Protein AF-A0A350M292-F1 (afdb_monomer_lite)

Foldseek 3Di:
DDDPPDDPVVVVVVVVVVVVVVVVVVVVPPDCPPLVVLLVVLVVCVVVVVLVVSLVSLVVSCVVPVQPLSSLQSNLQSLLSDPDDNQCSLVSLVSNVVSPPPALCSLVSNLSSCVVVLVLVSSLVSLVVSCPDPDDPCVVVSVVSNVVSVVD

Structure (mmCIF, N/CA/C/O backbone):
data_AF-A0A350M292-F1
#
_entry.id   AF-A0A350M292-F1
#
loop_
_atom_site.group_PDB
_atom_site.id
_atom_site.type_symbol
_atom_site.label_atom_id
_atom_site.label_alt_id
_atom_site.label_comp_id
_atom_site.label_asym_id
_atom_site.label_entity_id
_atom_site.label_seq_id
_atom_site.pdbx_PDB_ins_code
_atom_site.Cartn_x
_atom_site.Cartn_y
_atom_site.Cartn_z
_atom_site.occupancy
_atom_site.B_iso_or_equiv
_atom_site.auth_seq_id
_atom_site.auth_comp_id
_atom_site.auth_asym_id
_atom_site.auth_atom_id
_atom_site.pdbx_PDB_model_num
ATOM 1 N N . MET A 1 1 ? 13.847 54.840 -42.506 1.00 43.28 1 MET A N 1
ATOM 2 C CA . MET A 1 1 ? 13.618 53.401 -42.759 1.00 43.28 1 MET A CA 1
ATOM 3 C C . MET A 1 1 ? 14.968 52.680 -42.659 1.00 43.28 1 MET A C 1
ATOM 5 O O . MET A 1 1 ? 15.709 52.659 -43.629 1.00 43.28 1 MET A O 1
ATOM 9 N N . LYS A 1 2 ? 15.375 52.228 -41.458 1.00 44.97 2 LYS A N 1
ATOM 10 C CA . LYS A 1 2 ? 16.681 51.570 -41.240 1.00 44.97 2 LYS A CA 1
ATOM 11 C C . LYS A 1 2 ? 16.569 50.101 -41.653 1.00 44.97 2 LYS A C 1
ATOM 13 O O . LYS A 1 2 ? 15.828 49.352 -41.026 1.00 44.97 2 LYS A O 1
ATOM 18 N N . ARG A 1 3 ? 17.275 49.713 -42.717 1.00 52.81 3 ARG A N 1
ATOM 19 C CA . ARG A 1 3 ? 17.447 48.314 -43.124 1.00 52.81 3 ARG A CA 1
ATOM 20 C C . ARG A 1 3 ? 18.424 47.681 -42.135 1.00 52.81 3 ARG A C 1
ATOM 22 O O . ARG A 1 3 ? 19.590 48.055 -42.100 1.00 52.81 3 ARG A O 1
ATOM 29 N N . THR A 1 4 ? 17.935 46.801 -41.277 1.00 57.22 4 THR A N 1
ATOM 30 C CA . THR A 1 4 ? 18.764 46.013 -40.364 1.00 57.22 4 THR A CA 1
ATOM 31 C C . THR A 1 4 ? 19.589 45.041 -41.207 1.00 57.22 4 THR A C 1
ATOM 33 O O . THR A 1 4 ? 19.043 44.086 -41.755 1.00 57.22 4 THR A O 1
ATOM 36 N N . GLU A 1 5 ? 20.885 45.304 -41.374 1.00 58.06 5 GLU A N 1
ATOM 37 C CA . GLU A 1 5 ? 21.797 44.367 -42.031 1.00 58.06 5 GLU A CA 1
ATOM 38 C C . GLU A 1 5 ? 21.991 43.151 -41.124 1.00 58.06 5 GLU A C 1
ATOM 40 O O . GLU A 1 5 ? 22.665 43.198 -40.094 1.00 58.06 5 GLU A O 1
ATOM 45 N N . LEU A 1 6 ? 21.315 42.059 -41.471 1.00 58.88 6 LEU A N 1
ATOM 46 C CA . LEU A 1 6 ? 21.385 40.812 -40.730 1.00 58.88 6 LEU A CA 1
ATOM 47 C C . LEU A 1 6 ? 22.722 40.126 -41.056 1.00 58.88 6 LEU A C 1
ATOM 49 O O . LEU A 1 6 ? 22.926 39.614 -42.155 1.00 58.88 6 LEU A O 1
ATOM 53 N N . ASN A 1 7 ? 23.653 40.161 -40.103 1.00 62.62 7 ASN A N 1
ATOM 54 C CA . ASN A 1 7 ? 25.026 39.687 -40.274 1.00 62.62 7 ASN A CA 1
ATOM 55 C C . ASN A 1 7 ? 25.074 38.144 -40.413 1.00 62.62 7 ASN A C 1
ATOM 57 O O . ASN A 1 7 ? 24.687 37.401 -39.507 1.00 62.62 7 ASN A O 1
ATOM 61 N N . LEU A 1 8 ? 25.539 37.660 -41.569 1.00 58.34 8 LEU A N 1
ATOM 62 C CA . LEU A 1 8 ? 25.556 36.248 -41.986 1.00 58.34 8 LEU A CA 1
ATOM 63 C C . LEU A 1 8 ? 26.199 35.259 -40.977 1.00 58.34 8 LEU A C 1
ATOM 65 O O . LEU A 1 8 ? 25.613 34.196 -40.752 1.00 58.34 8 LEU A O 1
ATOM 69 N N . PRO A 1 9 ? 27.353 35.545 -40.337 1.00 66.69 9 PRO A N 1
ATOM 70 C CA . PRO A 1 9 ? 27.910 34.721 -39.258 1.00 66.69 9 PRO A CA 1
ATOM 71 C C . PRO A 1 9 ? 26.970 34.536 -38.059 1.00 66.69 9 PRO A C 1
ATOM 73 O O . PRO A 1 9 ? 26.912 33.442 -37.497 1.00 66.69 9 PRO A O 1
ATOM 76 N N . THR A 1 10 ? 26.190 35.555 -37.692 1.00 68.38 10 THR A N 1
ATOM 77 C CA . THR A 1 10 ? 25.263 35.508 -36.548 1.00 68.38 10 THR A CA 1
ATOM 78 C C . THR A 1 10 ? 24.047 34.627 -36.839 1.00 68.38 10 THR A C 1
ATOM 80 O O . THR A 1 10 ? 23.547 33.924 -35.959 1.00 68.38 10 THR A O 1
ATOM 83 N N . ILE A 1 11 ? 23.592 34.611 -38.095 1.00 69.56 11 ILE A N 1
ATOM 84 C CA . ILE A 1 11 ? 22.509 33.733 -38.559 1.00 69.56 11 ILE A CA 1
ATOM 85 C C . ILE A 1 11 ? 22.974 32.273 -38.526 1.00 69.56 11 ILE A C 1
ATOM 87 O O . ILE A 1 11 ? 22.272 31.412 -38.000 1.00 69.56 11 ILE A O 1
ATOM 91 N N . LYS A 1 12 ? 24.185 31.993 -39.027 1.00 69.56 12 LYS A N 1
ATOM 92 C CA . LYS A 1 12 ? 24.752 30.636 -39.051 1.00 69.56 12 LYS A CA 1
ATOM 93 C C . LYS A 1 12 ? 24.937 30.061 -37.648 1.00 69.56 12 LYS A C 1
ATOM 95 O O . LYS A 1 12 ? 24.554 28.918 -37.421 1.00 69.56 12 LYS A O 1
ATOM 100 N N . SER A 1 13 ? 25.459 30.843 -36.700 1.00 68.88 13 SER A N 1
ATOM 101 C CA . SER A 1 13 ? 25.629 30.385 -35.314 1.00 68.88 13 SER A CA 1
ATOM 102 C C . SER A 1 13 ? 24.291 30.166 -34.599 1.00 68.88 13 SER A C 1
ATOM 104 O O . SER A 1 13 ? 24.148 29.202 -33.850 1.00 68.88 13 SER A O 1
ATOM 106 N N . THR A 1 14 ? 23.283 30.999 -34.879 1.00 68.38 14 THR A N 1
ATOM 107 C CA . THR A 1 14 ? 21.931 30.844 -34.319 1.00 68.38 14 THR A CA 1
ATOM 108 C C . THR A 1 14 ? 21.229 29.599 -34.869 1.00 68.38 14 THR A C 1
ATOM 110 O O . THR A 1 14 ? 20.651 28.834 -34.099 1.00 68.38 14 THR A O 1
ATOM 113 N N . ILE A 1 15 ? 21.325 29.345 -36.179 1.00 71.75 15 ILE A N 1
ATOM 114 C CA . ILE A 1 15 ? 20.777 28.134 -36.810 1.00 71.75 15 ILE A CA 1
ATOM 115 C C . ILE A 1 15 ? 21.501 26.889 -36.290 1.00 71.75 15 ILE A C 1
ATOM 117 O O . ILE A 1 15 ? 20.843 25.931 -35.898 1.00 71.75 15 ILE A O 1
ATOM 121 N N . LEU A 1 16 ? 22.834 26.915 -36.198 1.00 69.50 16 LEU A N 1
ATOM 122 C CA . LEU A 1 16 ? 23.623 25.792 -35.687 1.00 69.50 16 LEU A CA 1
ATOM 123 C C . LEU A 1 16 ? 23.280 25.464 -34.224 1.00 69.50 16 LEU A C 1
ATOM 125 O O . LEU A 1 16 ? 23.124 24.294 -33.879 1.00 69.50 16 LEU A O 1
ATOM 129 N N . ARG A 1 17 ? 23.078 26.486 -33.379 1.00 65.25 17 ARG A N 1
ATOM 130 C CA . ARG A 1 17 ? 22.633 26.317 -31.987 1.00 65.25 17 ARG A CA 1
ATOM 131 C C . ARG A 1 17 ? 21.232 25.705 -31.903 1.00 65.25 17 ARG A C 1
ATOM 133 O O . ARG A 1 17 ? 21.005 24.814 -31.092 1.00 65.25 17 ARG A O 1
ATOM 140 N N . ASN A 1 18 ? 20.302 26.149 -32.747 1.00 62.91 18 ASN A N 1
ATOM 141 C CA . ASN A 1 18 ? 18.923 25.650 -32.748 1.00 62.91 18 ASN A CA 1
ATOM 142 C C . ASN A 1 18 ? 18.812 24.225 -33.324 1.00 62.91 18 ASN A C 1
ATOM 144 O O . ASN A 1 18 ? 18.003 23.428 -32.846 1.00 62.91 18 ASN A O 1
ATOM 148 N N . VAL A 1 19 ? 19.659 23.869 -34.296 1.00 71.00 19 VAL A N 1
ATOM 149 C CA . VAL A 1 19 ? 19.794 22.492 -34.801 1.00 71.00 19 VAL A CA 1
ATOM 150 C C . VAL A 1 19 ? 20.400 21.580 -33.726 1.00 71.00 19 VAL A C 1
ATOM 152 O O . VAL A 1 19 ? 19.893 20.490 -33.491 1.00 71.00 19 VAL A O 1
ATOM 155 N N . ALA A 1 20 ? 21.415 22.041 -32.988 1.00 61.12 20 ALA A N 1
ATOM 156 C CA . ALA A 1 20 ? 21.982 21.272 -31.877 1.00 61.12 20 ALA A CA 1
ATOM 157 C C . ALA A 1 20 ? 20.966 21.031 -30.738 1.00 61.12 20 ALA A C 1
ATOM 159 O O . ALA A 1 20 ? 20.896 19.927 -30.201 1.00 61.12 20 ALA A O 1
ATOM 160 N N . LEU A 1 21 ? 20.139 22.032 -30.404 1.00 60.91 21 LEU A N 1
ATOM 161 C CA . LEU A 1 21 ? 19.085 21.906 -29.386 1.00 60.91 21 LEU A CA 1
ATOM 162 C C . LEU A 1 21 ? 17.964 20.942 -29.804 1.00 60.91 21 LEU A C 1
ATOM 164 O O . LEU A 1 21 ? 17.459 20.194 -28.970 1.00 60.91 21 LEU A O 1
ATOM 168 N N . SER A 1 22 ? 17.594 20.930 -31.085 1.00 62.00 22 SER A N 1
ATOM 169 C CA . SER A 1 22 ? 16.568 20.014 -31.602 1.00 62.00 22 SER A CA 1
ATOM 170 C C . SER A 1 22 ? 17.068 18.569 -31.697 1.00 62.00 22 SER A C 1
ATOM 172 O O . SER A 1 22 ? 16.324 17.652 -31.362 1.00 62.00 22 SER A O 1
ATOM 174 N N . VAL A 1 23 ? 18.341 18.344 -32.037 1.00 60.19 23 VAL A N 1
ATOM 175 C CA . VAL A 1 23 ? 18.952 17.000 -32.041 1.00 60.19 23 VAL A CA 1
ATOM 176 C C . VAL A 1 23 ? 19.075 16.420 -30.623 1.00 60.19 23 VAL A C 1
ATOM 178 O O . VAL A 1 23 ? 18.861 15.224 -30.434 1.00 60.19 23 VAL A O 1
ATOM 181 N N . LEU A 1 24 ? 19.327 17.253 -29.606 1.00 58.94 24 LEU A N 1
ATOM 182 C CA . LEU A 1 24 ? 19.400 16.806 -28.208 1.00 58.94 24 LEU A CA 1
ATOM 183 C C . LEU A 1 24 ? 18.046 16.294 -27.671 1.00 58.94 24 LEU A C 1
ATOM 185 O O . LEU A 1 24 ? 18.027 15.381 -26.847 1.00 58.94 24 LEU A O 1
ATOM 189 N N . MET A 1 25 ? 16.917 16.822 -28.165 1.00 59.72 25 MET A N 1
ATOM 190 C CA . MET A 1 25 ? 15.574 16.343 -27.799 1.00 59.72 25 MET A CA 1
ATOM 191 C C . MET A 1 25 ? 15.200 14.999 -28.440 1.00 59.72 25 MET A C 1
ATOM 193 O O . MET A 1 25 ? 14.403 14.267 -27.861 1.00 59.72 25 MET A O 1
ATOM 197 N N . LEU A 1 26 ? 15.758 14.640 -29.602 1.00 57.41 26 LEU A N 1
ATOM 198 C CA . LEU A 1 26 ? 15.415 13.373 -30.265 1.00 57.41 26 LEU A CA 1
ATOM 199 C C . LEU A 1 26 ? 16.101 12.150 -29.629 1.00 57.41 26 LEU A C 1
ATOM 201 O O . LEU A 1 26 ? 15.573 11.040 -29.709 1.00 57.41 26 LEU A O 1
ATOM 205 N N . CYS A 1 27 ? 17.232 12.338 -28.945 1.00 56.34 27 CYS A N 1
ATOM 206 C CA . CYS A 1 27 ? 18.034 11.240 -28.394 1.00 56.34 27 CYS A CA 1
ATOM 207 C C . CYS A 1 27 ? 17.508 10.642 -27.075 1.00 56.34 27 CYS A C 1
ATOM 209 O O . CYS A 1 27 ? 18.036 9.629 -26.620 1.00 56.34 27 CYS A O 1
ATOM 211 N N . THR A 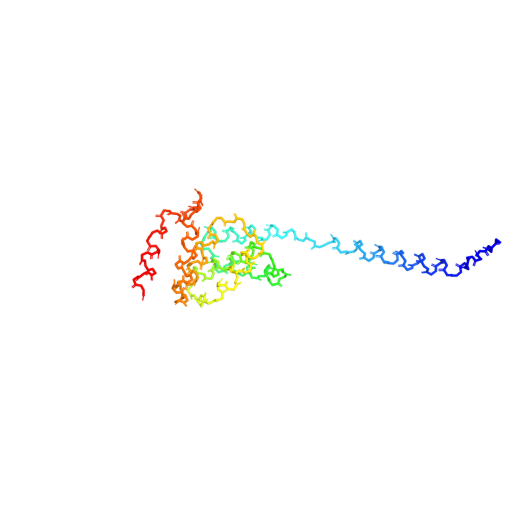1 28 ? 16.478 11.213 -26.447 1.00 58.78 28 THR A N 1
ATOM 212 C CA . THR A 1 28 ? 15.940 10.698 -25.170 1.00 58.78 28 THR A CA 1
ATOM 213 C C . THR A 1 28 ? 14.818 9.670 -25.339 1.00 58.78 28 THR A C 1
ATOM 215 O O . THR A 1 28 ? 14.391 9.063 -24.360 1.00 58.78 28 THR A O 1
ATOM 218 N N . SER A 1 29 ? 14.363 9.419 -26.570 1.00 57.28 29 SER A N 1
ATOM 219 C CA . SER A 1 29 ? 13.234 8.518 -26.855 1.00 57.28 29 SER A CA 1
ATOM 220 C C . SER A 1 29 ? 13.599 7.021 -26.927 1.00 57.28 29 SER A C 1
ATOM 222 O O . SER A 1 29 ? 12.714 6.183 -27.065 1.00 57.28 29 SER A O 1
ATOM 224 N N . GLY A 1 30 ? 14.885 6.660 -26.815 1.00 57.50 30 GLY A N 1
ATOM 225 C CA . GLY A 1 30 ? 15.386 5.334 -27.207 1.00 57.50 30 GLY A CA 1
ATOM 226 C C . GLY A 1 30 ? 15.453 4.219 -26.152 1.00 57.50 30 GLY A C 1
ATOM 227 O O . GLY A 1 30 ? 15.892 3.131 -26.503 1.00 57.50 30 GLY A O 1
ATOM 228 N N . LEU A 1 31 ? 15.070 4.425 -24.883 1.00 49.12 31 LEU A N 1
ATOM 229 C CA . LEU A 1 31 ? 15.185 3.384 -23.834 1.00 49.12 31 LEU A CA 1
ATOM 230 C C . LEU A 1 31 ? 14.017 3.367 -22.830 1.00 49.12 31 LEU A C 1
ATOM 232 O O . LEU A 1 31 ? 14.200 3.096 -21.637 1.00 49.12 31 LEU A O 1
ATOM 236 N N . THR A 1 32 ? 12.792 3.626 -23.280 1.00 51.44 32 THR A N 1
ATOM 237 C CA . THR A 1 32 ? 11.605 3.338 -22.468 1.00 51.44 32 THR A CA 1
ATOM 238 C C . THR A 1 32 ? 11.308 1.838 -22.521 1.00 51.44 32 THR A C 1
ATOM 240 O O . THR A 1 32 ? 10.443 1.374 -23.255 1.00 51.44 32 THR A O 1
ATOM 243 N N . TYR A 1 33 ? 12.015 1.050 -21.697 1.00 55.06 33 TYR A N 1
ATOM 244 C CA . TYR A 1 33 ? 11.408 -0.173 -21.159 1.00 55.06 33 TYR A CA 1
ATOM 245 C C . TYR A 1 33 ? 10.066 0.266 -20.576 1.00 55.06 33 TYR A C 1
ATOM 247 O O . TYR A 1 33 ? 10.054 1.072 -19.642 1.00 55.06 33 TYR A O 1
ATOM 255 N N . SER A 1 34 ? 8.965 -0.166 -21.187 1.00 59.19 34 SER A N 1
ATOM 256 C CA . SER A 1 34 ? 7.617 0.181 -20.753 1.00 59.19 34 SER A CA 1
ATOM 257 C C . SER A 1 34 ? 7.502 -0.152 -19.266 1.00 59.19 34 SER A C 1
ATOM 259 O O . SER A 1 34 ? 7.510 -1.317 -18.876 1.00 59.19 34 SER A O 1
ATOM 261 N N . GLN A 1 35 ? 7.460 0.876 -18.418 1.00 63.38 35 GLN A N 1
ATOM 262 C CA . GLN A 1 35 ? 7.328 0.759 -16.960 1.00 63.38 35 GLN A CA 1
ATOM 263 C C . GLN A 1 35 ? 6.131 -0.130 -16.583 1.00 63.38 35 GLN A C 1
ATOM 265 O O . GLN A 1 35 ? 6.164 -0.838 -15.581 1.00 63.38 35 GLN A O 1
ATOM 270 N N . SER A 1 36 ? 5.122 -0.181 -17.458 1.00 75.44 36 SER A N 1
ATOM 271 C CA . SER A 1 36 ? 3.969 -1.069 -17.349 1.00 75.44 36 SER A CA 1
ATOM 272 C C . SER A 1 36 ? 4.337 -2.558 -17.339 1.00 75.44 36 SER A C 1
ATOM 274 O O . SER A 1 36 ? 3.749 -3.309 -16.567 1.00 75.44 36 SER A O 1
ATOM 276 N N . ASP A 1 37 ? 5.306 -3.015 -18.135 1.00 85.50 37 ASP A N 1
ATOM 277 C CA . ASP A 1 37 ? 5.574 -4.456 -18.266 1.00 85.50 37 ASP A CA 1
ATOM 278 C C . ASP A 1 37 ? 6.349 -5.022 -17.074 1.00 85.50 37 ASP A C 1
ATOM 280 O O . ASP A 1 37 ? 6.094 -6.145 -16.645 1.00 85.50 37 ASP A O 1
ATOM 284 N N . ILE A 1 38 ? 7.245 -4.233 -16.476 1.00 93.50 38 ILE A N 1
ATOM 285 C CA . ILE A 1 38 ? 7.967 -4.653 -15.269 1.00 93.50 38 ILE A CA 1
ATOM 286 C C . ILE A 1 38 ? 7.059 -4.659 -14.031 1.00 93.50 38 ILE A C 1
ATOM 288 O O . ILE A 1 38 ? 7.208 -5.525 -13.169 1.00 93.50 38 ILE A O 1
ATOM 292 N N . LEU A 1 39 ? 6.099 -3.732 -13.952 1.00 95.62 39 LEU A N 1
ATOM 293 C CA . LEU A 1 39 ? 5.128 -3.691 -12.859 1.00 95.62 39 LEU A CA 1
ATOM 294 C C . LEU A 1 39 ? 4.151 -4.865 -12.920 1.00 95.62 39 LEU A C 1
ATOM 296 O O . LEU A 1 39 ? 3.898 -5.461 -11.882 1.00 95.62 39 LEU A O 1
ATOM 300 N N . LYS A 1 40 ? 3.723 -5.298 -14.114 1.00 96.06 40 LYS A N 1
ATOM 301 C CA . LYS A 1 40 ? 2.921 -6.527 -14.266 1.00 96.06 40 LYS A CA 1
ATOM 302 C C . LYS A 1 40 ? 3.617 -7.754 -13.673 1.00 96.06 40 LYS A C 1
ATOM 304 O O . LYS A 1 40 ? 2.978 -8.546 -12.994 1.00 96.06 40 LYS A O 1
ATOM 309 N N . ILE A 1 41 ? 4.931 -7.893 -13.869 1.00 96.56 41 ILE A N 1
ATOM 310 C CA . ILE A 1 41 ? 5.708 -8.997 -13.276 1.00 96.56 41 ILE A CA 1
ATOM 311 C C . ILE A 1 41 ? 5.706 -8.901 -11.740 1.00 96.56 41 ILE A C 1
ATOM 313 O O . ILE A 1 41 ? 5.609 -9.915 -11.047 1.00 96.56 41 ILE A O 1
ATOM 317 N N . ALA A 1 42 ? 5.809 -7.691 -11.184 1.00 97.62 42 ALA A N 1
ATOM 318 C CA . ALA A 1 42 ? 5.704 -7.486 -9.741 1.00 97.62 42 ALA A CA 1
ATOM 319 C C . ALA A 1 42 ? 4.301 -7.837 -9.217 1.00 97.62 42 ALA A C 1
ATOM 321 O O . ALA A 1 42 ? 4.193 -8.539 -8.210 1.00 97.62 42 ALA A O 1
ATOM 322 N N . ASP A 1 43 ? 3.254 -7.423 -9.935 1.00 96.81 43 ASP A N 1
ATOM 323 C CA . ASP A 1 43 ? 1.860 -7.741 -9.626 1.00 96.81 43 ASP A CA 1
ATOM 324 C C . ASP A 1 43 ? 1.625 -9.261 -9.671 1.00 96.81 43 ASP A C 1
ATOM 326 O O . ASP A 1 43 ? 0.991 -9.815 -8.777 1.00 96.81 43 ASP A O 1
ATOM 330 N N . ASP A 1 44 ? 2.194 -9.969 -10.651 1.00 97.75 44 ASP A N 1
ATOM 331 C CA . ASP A 1 44 ? 2.158 -11.434 -10.735 1.00 97.75 44 ASP A CA 1
ATOM 332 C C . ASP A 1 44 ? 2.806 -12.087 -9.517 1.00 97.75 44 ASP A C 1
ATOM 334 O O . ASP A 1 44 ? 2.239 -13.004 -8.917 1.00 97.75 44 ASP A O 1
ATOM 338 N N . HIS A 1 45 ? 3.986 -11.617 -9.110 1.00 98.38 45 HIS A N 1
ATOM 339 C CA . HIS A 1 45 ? 4.615 -12.107 -7.890 1.00 98.38 45 HIS A CA 1
ATOM 340 C C . HIS A 1 45 ? 3.738 -11.844 -6.663 1.00 98.38 45 HIS A C 1
ATOM 342 O O . HIS A 1 45 ? 3.566 -12.751 -5.851 1.00 98.38 45 HIS A O 1
ATOM 348 N N . MET A 1 46 ? 3.157 -10.650 -6.542 1.00 97.69 46 MET A N 1
ATOM 349 C CA . MET A 1 46 ? 2.296 -10.280 -5.419 1.00 97.69 46 MET A CA 1
ATOM 350 C C . MET A 1 46 ? 1.031 -11.147 -5.360 1.00 97.69 46 MET A C 1
ATOM 352 O O . MET A 1 46 ? 0.723 -11.688 -4.301 1.00 97.69 46 MET A O 1
ATOM 356 N N . ARG A 1 47 ? 0.351 -11.365 -6.496 1.00 96.81 47 ARG A N 1
ATOM 357 C CA . ARG A 1 47 ? -0.833 -12.240 -6.605 1.00 96.81 47 ARG A CA 1
ATOM 358 C C . ARG A 1 47 ? -0.534 -13.691 -6.238 1.00 96.81 47 ARG A C 1
ATOM 360 O O . ARG A 1 47 ? -1.379 -14.367 -5.666 1.00 96.81 47 ARG A O 1
ATOM 367 N N . ASN A 1 48 ? 0.683 -14.151 -6.516 1.00 97.62 48 ASN A N 1
ATOM 368 C CA . ASN A 1 48 ? 1.158 -15.480 -6.131 1.00 97.62 48 ASN A CA 1
ATOM 369 C C . ASN A 1 48 ? 1.699 -15.542 -4.685 1.00 97.62 48 ASN A C 1
ATOM 371 O O . ASN A 1 48 ? 2.331 -16.529 -4.314 1.00 97.62 48 ASN A O 1
ATOM 375 N N . GLY A 1 49 ? 1.529 -14.486 -3.879 1.00 97.12 49 GLY A N 1
ATOM 376 C CA . GLY A 1 49 ? 2.019 -14.411 -2.497 1.00 97.12 49 GLY A CA 1
ATOM 377 C C . GLY A 1 49 ? 3.539 -14.244 -2.365 1.00 97.12 49 GLY A C 1
ATOM 378 O O . GLY A 1 49 ? 4.085 -14.244 -1.262 1.00 97.12 49 GLY A O 1
ATOM 379 N N . ASN A 1 50 ? 4.256 -14.057 -3.475 1.00 98.19 50 ASN A N 1
ATOM 380 C CA . ASN A 1 50 ? 5.705 -13.873 -3.510 1.00 98.19 50 ASN A CA 1
ATOM 381 C C . ASN A 1 50 ? 6.095 -12.411 -3.222 1.00 98.19 50 ASN A C 1
ATOM 383 O O . ASN A 1 50 ? 6.821 -11.779 -3.997 1.00 98.19 50 ASN A O 1
ATOM 387 N N . TYR A 1 51 ? 5.652 -11.872 -2.081 1.00 98.25 51 TYR A N 1
ATOM 388 C CA . TYR A 1 51 ? 5.842 -10.464 -1.698 1.00 98.25 51 TYR A CA 1
ATOM 389 C C . TYR A 1 51 ? 7.313 -10.031 -1.660 1.00 98.25 51 TYR A C 1
ATOM 391 O O . TYR A 1 51 ? 7.631 -8.899 -2.006 1.00 98.25 51 TYR A O 1
ATOM 399 N N . ASN A 1 52 ? 8.240 -10.931 -1.311 1.00 98.44 52 ASN A N 1
ATOM 400 C CA . ASN A 1 52 ? 9.680 -10.643 -1.344 1.00 98.44 52 ASN A CA 1
ATOM 401 C C . ASN A 1 52 ? 10.193 -10.343 -2.762 1.00 98.44 52 ASN A C 1
ATOM 403 O O . ASN A 1 52 ? 11.047 -9.475 -2.944 1.00 98.44 52 ASN A O 1
ATOM 407 N N . ALA A 1 53 ? 9.712 -11.081 -3.766 1.00 98.25 53 ALA A N 1
ATOM 408 C CA . ALA A 1 53 ? 10.101 -10.868 -5.158 1.00 98.25 53 ALA A CA 1
ATOM 409 C C . ALA A 1 53 ? 9.438 -9.603 -5.714 1.00 98.25 53 ALA A C 1
ATOM 411 O O . ALA A 1 53 ? 10.125 -8.759 -6.291 1.00 98.25 53 ALA A O 1
ATOM 412 N N . ALA A 1 54 ? 8.139 -9.434 -5.450 1.00 98.62 54 ALA A N 1
ATOM 413 C CA . ALA A 1 54 ? 7.380 -8.248 -5.833 1.00 98.62 54 ALA A CA 1
ATOM 414 C C . ALA A 1 54 ? 8.001 -6.965 -5.257 1.00 98.62 54 ALA A C 1
ATOM 416 O O . ALA A 1 54 ? 8.300 -6.034 -6.005 1.00 98.62 54 ALA A O 1
ATOM 417 N N . LEU A 1 55 ? 8.316 -6.949 -3.955 1.00 98.56 55 LEU A N 1
ATOM 418 C CA . LEU A 1 55 ? 8.918 -5.799 -3.278 1.00 98.56 55 LEU A CA 1
ATOM 419 C C . LEU A 1 55 ? 10.221 -5.347 -3.943 1.00 98.56 55 LEU A C 1
ATOM 421 O O . LEU A 1 55 ? 10.412 -4.153 -4.168 1.00 98.56 55 LEU A O 1
ATOM 425 N N . LYS A 1 56 ? 11.109 -6.283 -4.304 1.00 98.31 56 LYS A N 1
ATOM 426 C CA . LYS A 1 56 ? 12.376 -5.955 -4.983 1.00 98.31 56 LYS A CA 1
ATOM 427 C C . LYS A 1 56 ? 12.142 -5.232 -6.308 1.00 98.31 56 LYS A C 1
ATOM 429 O O . LYS A 1 56 ? 12.901 -4.324 -6.646 1.00 98.31 56 LYS A O 1
ATOM 434 N N . ILE A 1 57 ? 11.119 -5.637 -7.059 1.00 98.12 57 ILE A N 1
ATOM 435 C CA . ILE A 1 57 ? 10.785 -5.025 -8.345 1.00 98.12 57 ILE A CA 1
ATOM 436 C C . ILE A 1 57 ? 10.143 -3.654 -8.124 1.00 98.12 57 ILE A C 1
ATOM 438 O O . ILE A 1 57 ? 10.631 -2.673 -8.684 1.00 98.12 57 ILE A O 1
ATOM 442 N N . TYR A 1 58 ? 9.128 -3.556 -7.261 1.00 98.44 58 TYR A N 1
ATOM 443 C CA . TYR A 1 58 ? 8.471 -2.285 -6.957 1.00 98.44 58 TYR A CA 1
ATOM 444 C C . TYR A 1 58 ? 9.452 -1.239 -6.424 1.00 98.44 58 TYR A C 1
ATOM 446 O O . TYR A 1 58 ? 9.466 -0.113 -6.910 1.00 98.44 58 TYR A O 1
ATOM 454 N N . MET A 1 59 ? 10.341 -1.609 -5.497 1.00 97.88 59 MET A N 1
ATOM 455 C CA . MET A 1 59 ? 11.371 -0.696 -4.995 1.00 97.88 59 MET A CA 1
ATOM 456 C C . MET A 1 59 ? 12.333 -0.253 -6.097 1.00 97.88 59 MET A C 1
ATOM 458 O O . MET A 1 59 ? 12.705 0.915 -6.141 1.00 97.88 59 MET A O 1
ATOM 462 N N . ARG A 1 60 ? 12.727 -1.147 -7.013 1.00 97.19 60 ARG A N 1
ATOM 463 C CA . ARG A 1 60 ? 13.583 -0.775 -8.150 1.00 97.19 60 ARG A CA 1
ATOM 464 C C . ARG A 1 60 ? 12.907 0.273 -9.034 1.00 97.19 60 ARG A C 1
ATOM 466 O O . ARG A 1 60 ? 13.571 1.220 -9.451 1.00 97.19 60 ARG A O 1
ATOM 473 N N . VAL A 1 61 ? 11.612 0.112 -9.307 1.00 96.56 61 VAL A N 1
ATOM 474 C CA . VAL A 1 61 ? 10.838 1.095 -10.078 1.00 96.56 61 VAL A CA 1
ATOM 475 C C . VAL A 1 61 ? 10.712 2.400 -9.294 1.00 96.56 61 VAL A C 1
ATOM 477 O O . VAL A 1 61 ? 11.074 3.439 -9.830 1.00 96.56 61 VAL A O 1
ATOM 480 N N . ALA A 1 62 ? 10.342 2.351 -8.011 1.00 96.19 62 ALA A N 1
ATOM 481 C CA . ALA A 1 62 ? 10.201 3.533 -7.158 1.00 96.19 62 ALA A CA 1
ATOM 482 C C . ALA A 1 62 ? 11.520 4.307 -6.946 1.00 96.19 62 ALA A C 1
ATOM 484 O O . ALA A 1 62 ? 11.510 5.512 -6.722 1.00 96.19 62 ALA A O 1
ATOM 485 N N . VAL A 1 63 ? 12.678 3.641 -7.013 1.00 95.31 63 VAL A N 1
ATOM 486 C CA . VAL A 1 63 ? 13.990 4.313 -6.980 1.00 95.31 63 VAL A CA 1
ATOM 487 C C . VAL A 1 63 ? 14.263 5.062 -8.286 1.00 95.31 63 VAL A C 1
ATOM 489 O O . VAL A 1 63 ? 14.839 6.147 -8.256 1.00 95.31 63 VAL A O 1
ATOM 492 N N . LYS A 1 64 ? 13.859 4.496 -9.429 1.00 94.75 64 LYS A N 1
ATOM 493 C CA . LYS A 1 64 ? 14.018 5.131 -10.745 1.00 94.75 64 LYS A CA 1
ATOM 494 C C . LYS A 1 64 ? 13.015 6.269 -10.951 1.00 94.75 64 LYS A C 1
ATOM 496 O O . LYS A 1 64 ? 13.366 7.288 -11.536 1.00 94.75 64 LYS A O 1
ATOM 501 N N . ASP A 1 65 ? 11.795 6.079 -10.467 1.00 94.19 65 ASP A N 1
ATOM 502 C CA . ASP A 1 65 ? 10.699 7.035 -10.510 1.00 94.19 65 ASP A CA 1
ATOM 503 C C . ASP A 1 65 ? 9.995 7.080 -9.149 1.00 94.19 65 ASP A C 1
ATOM 505 O O . ASP A 1 65 ? 9.115 6.278 -8.833 1.00 94.19 65 ASP A O 1
ATOM 509 N N . SER A 1 66 ? 10.390 8.053 -8.328 1.00 94.69 66 SER A N 1
ATOM 510 C CA . SER A 1 66 ? 9.863 8.204 -6.967 1.00 94.69 66 SER A CA 1
ATOM 511 C C . SER A 1 66 ? 8.375 8.554 -6.897 1.00 94.69 66 SER A C 1
ATOM 513 O O . SER A 1 66 ? 7.787 8.422 -5.820 1.00 94.69 66 SER A O 1
ATOM 515 N N . LEU A 1 67 ? 7.775 8.987 -8.012 1.00 94.56 67 LEU A N 1
ATOM 516 C CA . LEU A 1 67 ? 6.372 9.384 -8.105 1.00 94.56 67 LEU A CA 1
ATOM 517 C C . LEU A 1 67 ? 5.500 8.323 -8.787 1.00 94.56 67 LEU A C 1
ATOM 519 O O . LEU A 1 67 ? 4.302 8.549 -8.937 1.00 94.56 67 LEU A O 1
ATOM 523 N N . ASP A 1 68 ? 6.048 7.161 -9.153 1.00 96.88 68 ASP A N 1
ATOM 524 C CA . ASP A 1 68 ? 5.247 6.069 -9.704 1.00 96.88 68 ASP A CA 1
ATOM 525 C C . ASP A 1 68 ? 4.241 5.577 -8.653 1.00 96.88 68 ASP A C 1
ATOM 527 O O . ASP A 1 68 ? 4.601 4.960 -7.642 1.00 96.88 68 ASP A O 1
ATOM 531 N N . ALA A 1 69 ? 2.963 5.869 -8.889 1.00 97.75 69 ALA A N 1
ATOM 532 C CA . ALA A 1 69 ? 1.894 5.570 -7.951 1.00 97.75 69 ALA A CA 1
ATOM 533 C C . ALA A 1 69 ? 1.746 4.061 -7.693 1.00 97.75 69 ALA A C 1
ATOM 535 O O . ALA A 1 69 ? 1.511 3.655 -6.552 1.00 97.75 69 ALA A O 1
ATOM 536 N N . VAL A 1 70 ? 1.907 3.231 -8.727 1.00 97.19 70 VAL A N 1
ATOM 537 C CA . VAL A 1 70 ? 1.715 1.774 -8.669 1.00 97.19 70 VAL A CA 1
ATOM 538 C C . VAL A 1 70 ? 2.895 1.114 -7.967 1.00 97.19 70 VAL A C 1
ATOM 540 O O . VAL A 1 70 ? 2.698 0.297 -7.070 1.00 97.19 70 VAL A O 1
ATOM 543 N N . ALA A 1 71 ? 4.121 1.518 -8.301 1.00 98.06 71 ALA A N 1
ATOM 544 C CA . ALA A 1 71 ? 5.323 1.014 -7.652 1.00 98.06 71 ALA A CA 1
ATOM 545 C C . ALA A 1 71 ? 5.330 1.333 -6.154 1.00 98.06 71 ALA A C 1
ATOM 547 O O . ALA A 1 71 ? 5.609 0.467 -5.326 1.00 98.06 71 ALA A O 1
ATOM 548 N N . ASN A 1 72 ? 4.985 2.570 -5.794 1.00 98.69 72 ASN A N 1
ATOM 549 C CA . ASN A 1 72 ? 4.883 2.973 -4.398 1.00 98.69 72 ASN A CA 1
ATOM 550 C C . ASN A 1 72 ? 3.756 2.212 -3.669 1.00 98.69 72 ASN A C 1
ATOM 552 O O . ASN A 1 72 ? 3.969 1.753 -2.548 1.00 98.69 72 ASN A O 1
ATOM 556 N N . TYR A 1 73 ? 2.592 2.014 -4.301 1.00 98.69 73 TYR A N 1
ATOM 557 C CA . TYR A 1 73 ? 1.501 1.218 -3.723 1.00 98.69 73 TYR A CA 1
ATOM 558 C C . TYR A 1 73 ? 1.956 -0.217 -3.440 1.00 98.69 73 TYR A C 1
ATOM 560 O O . TYR A 1 73 ? 1.919 -0.670 -2.296 1.00 98.69 73 TYR A O 1
ATOM 568 N N . GLY A 1 74 ? 2.457 -0.903 -4.469 1.00 98.50 74 GLY A N 1
ATOM 569 C CA . GLY A 1 74 ? 2.877 -2.296 -4.385 1.00 98.50 74 GLY A CA 1
ATOM 570 C C . GLY A 1 74 ? 4.010 -2.516 -3.385 1.00 98.50 74 GLY A C 1
ATOM 571 O O . GLY A 1 74 ? 3.970 -3.476 -2.614 1.00 98.50 74 GLY A O 1
ATOM 572 N N . ALA A 1 75 ? 4.989 -1.604 -3.318 1.00 98.69 75 ALA A N 1
ATOM 573 C CA . ALA A 1 75 ? 6.041 -1.660 -2.304 1.00 98.69 75 ALA A CA 1
ATOM 574 C C . ALA A 1 75 ? 5.461 -1.558 -0.886 1.00 98.69 75 ALA A C 1
ATOM 576 O O . ALA A 1 75 ? 5.789 -2.377 -0.028 1.00 98.69 75 ALA A O 1
ATOM 577 N N . GLY A 1 76 ? 4.572 -0.586 -0.656 1.00 98.56 76 GLY A N 1
ATOM 578 C CA . GLY A 1 76 ? 3.896 -0.397 0.624 1.00 98.56 76 GLY A CA 1
ATOM 579 C C . GLY A 1 76 ? 3.113 -1.635 1.059 1.00 98.56 76 GLY A C 1
ATOM 580 O O . GLY A 1 76 ? 3.318 -2.125 2.168 1.00 98.56 76 GLY A O 1
ATOM 581 N N . VAL A 1 77 ? 2.290 -2.188 0.166 1.00 98.62 77 VAL A N 1
ATOM 582 C CA . VAL A 1 77 ? 1.513 -3.411 0.416 1.00 98.62 77 VAL A CA 1
ATOM 583 C C . VAL A 1 77 ? 2.433 -4.594 0.722 1.00 98.62 77 VAL A C 1
ATOM 585 O O . VAL A 1 77 ? 2.264 -5.248 1.749 1.00 98.62 77 VAL A O 1
ATOM 588 N N . CYS A 1 78 ? 3.461 -4.842 -0.094 1.00 98.75 78 CYS A N 1
ATOM 589 C CA . CYS A 1 78 ? 4.387 -5.952 0.141 1.00 98.75 78 CYS A CA 1
ATOM 590 C C . CYS A 1 78 ? 5.082 -5.859 1.507 1.00 98.75 78 CYS A C 1
ATOM 592 O O . CYS A 1 78 ? 5.224 -6.874 2.184 1.00 98.75 78 CYS A O 1
ATOM 594 N N . ILE A 1 79 ? 5.483 -4.659 1.940 1.00 98.62 79 ILE A N 1
ATOM 595 C CA . ILE A 1 79 ? 6.090 -4.452 3.265 1.00 98.62 79 ILE A CA 1
ATOM 596 C C . ILE A 1 79 ? 5.121 -4.853 4.391 1.00 98.62 79 ILE A C 1
ATOM 598 O O . ILE A 1 79 ? 5.561 -5.420 5.390 1.00 98.62 79 ILE A O 1
ATOM 602 N N . LEU A 1 80 ? 3.813 -4.607 4.241 1.00 98.50 80 LEU A N 1
ATOM 603 C CA . LEU A 1 80 ? 2.808 -4.985 5.246 1.00 98.50 80 LEU A CA 1
ATOM 604 C C . LEU A 1 80 ? 2.631 -6.504 5.369 1.00 98.50 80 LEU A C 1
ATOM 606 O O . LEU A 1 80 ? 2.417 -6.994 6.478 1.00 98.50 80 LEU A O 1
ATOM 610 N N . TYR A 1 81 ? 2.763 -7.240 4.263 1.00 98.06 81 TYR A N 1
ATOM 611 C CA . TYR A 1 81 ? 2.638 -8.703 4.235 1.00 98.06 81 TYR A CA 1
ATOM 612 C C . TYR A 1 81 ? 3.918 -9.449 4.627 1.00 98.06 81 TYR A C 1
ATOM 614 O O . TYR A 1 81 ? 3.876 -10.644 4.922 1.00 98.06 81 TYR A O 1
ATOM 622 N N . LEU A 1 82 ? 5.064 -8.771 4.649 1.00 98.00 82 LEU A N 1
ATOM 623 C CA . LEU A 1 82 ? 6.335 -9.376 5.025 1.00 98.00 82 LEU A CA 1
ATOM 624 C C . LEU A 1 82 ? 6.579 -9.296 6.537 1.00 98.00 82 LEU A C 1
ATOM 626 O O . LEU A 1 82 ? 6.194 -8.348 7.226 1.00 98.00 82 LEU A O 1
ATOM 630 N N . ALA A 1 83 ? 7.291 -10.294 7.062 1.00 96.19 83 ALA A N 1
ATOM 631 C CA . ALA A 1 83 ? 7.766 -10.324 8.445 1.00 96.19 83 ALA A CA 1
ATOM 632 C C . ALA A 1 83 ? 8.998 -9.414 8.621 1.00 96.19 83 ALA A C 1
ATOM 634 O O . ALA A 1 83 ? 10.086 -9.866 8.970 1.00 96.19 83 ALA A O 1
ATOM 635 N N . MET A 1 84 ? 8.833 -8.128 8.318 1.00 95.69 84 MET A N 1
ATOM 636 C CA . MET A 1 84 ? 9.875 -7.108 8.393 1.00 95.69 84 MET A CA 1
ATOM 637 C C . MET A 1 84 ? 9.360 -5.837 9.074 1.00 95.69 84 MET A C 1
ATOM 639 O O . MET A 1 84 ? 8.200 -5.752 9.483 1.00 95.69 84 MET A O 1
ATOM 643 N N . ASP A 1 85 ? 10.241 -4.846 9.207 1.00 97.06 85 ASP A N 1
ATOM 644 C CA . ASP A 1 85 ? 9.871 -3.522 9.693 1.00 97.06 85 ASP A CA 1
ATOM 645 C C . ASP A 1 85 ? 8.792 -2.891 8.800 1.00 97.06 85 ASP A C 1
ATOM 647 O O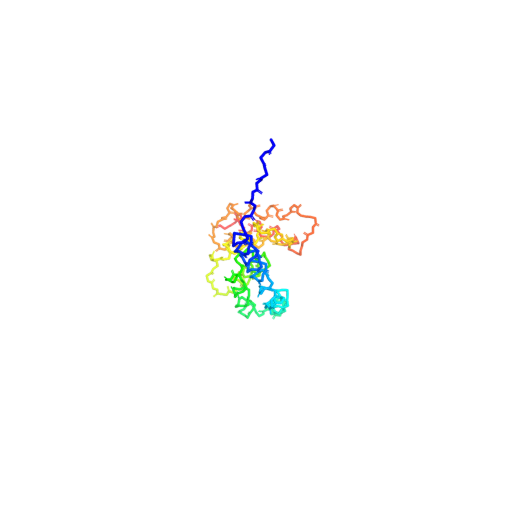 . ASP A 1 85 ? 9.010 -2.665 7.609 1.00 97.06 85 ASP A O 1
ATOM 651 N N . LYS A 1 86 ? 7.633 -2.591 9.399 1.00 97.44 86 LYS A N 1
ATOM 652 C CA . LYS A 1 86 ? 6.461 -2.040 8.709 1.00 97.44 86 LYS A CA 1
ATOM 653 C C . LYS A 1 86 ? 6.444 -0.513 8.659 1.00 97.44 86 LYS A C 1
ATOM 655 O O . LYS A 1 86 ? 5.585 0.060 7.988 1.00 97.44 86 LYS A O 1
ATOM 660 N N . ARG A 1 87 ? 7.378 0.175 9.325 1.00 98.00 87 ARG A N 1
ATOM 661 C CA . ARG A 1 87 ? 7.469 1.648 9.303 1.00 98.00 87 ARG A CA 1
ATOM 662 C C . ARG A 1 87 ? 7.593 2.224 7.888 1.00 98.00 87 ARG A C 1
ATOM 664 O O . ARG A 1 87 ? 6.889 3.195 7.601 1.00 98.00 87 ARG A O 1
ATOM 671 N N . PRO A 1 88 ? 8.402 1.649 6.971 1.00 98.00 88 PRO A N 1
ATOM 672 C CA . PRO A 1 88 ? 8.565 2.215 5.634 1.00 98.00 88 PRO A CA 1
ATOM 673 C C . PRO A 1 88 ? 7.292 2.164 4.780 1.00 98.00 88 PRO A C 1
ATOM 675 O O . PRO A 1 88 ? 7.155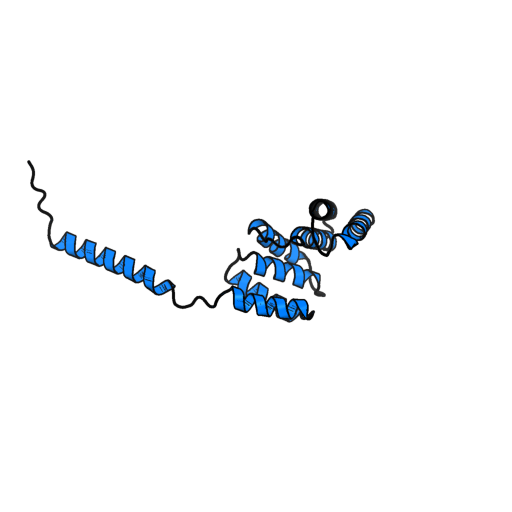 2.983 3.873 1.00 98.00 88 PRO A O 1
ATOM 678 N N . ALA A 1 89 ? 6.347 1.259 5.075 1.00 98.56 89 ALA A N 1
ATOM 679 C CA . ALA A 1 89 ? 5.103 1.133 4.314 1.00 98.56 89 ALA A CA 1
ATOM 680 C C . ALA A 1 89 ? 4.326 2.454 4.252 1.00 98.56 89 ALA A C 1
ATOM 682 O O . ALA A 1 89 ? 3.828 2.813 3.188 1.00 98.56 89 ALA A O 1
ATOM 683 N N . ILE A 1 90 ? 4.300 3.213 5.356 1.00 98.69 90 ILE A N 1
ATOM 684 C CA . ILE A 1 90 ? 3.634 4.522 5.422 1.00 98.69 90 ILE A CA 1
ATOM 685 C C . ILE A 1 90 ? 4.193 5.457 4.345 1.00 98.69 90 ILE A C 1
ATOM 687 O O . ILE A 1 90 ? 3.433 6.026 3.570 1.00 98.69 90 ILE A O 1
ATOM 691 N N . GLN A 1 91 ? 5.520 5.589 4.245 1.00 98.25 91 GLN A N 1
ATOM 692 C CA . GLN A 1 91 ? 6.134 6.524 3.300 1.00 98.25 91 GLN A CA 1
ATOM 693 C C . GLN A 1 91 ? 5.825 6.158 1.841 1.00 98.25 91 GLN A C 1
ATOM 695 O O . GLN A 1 91 ? 5.581 7.049 1.024 1.00 98.25 91 GLN A O 1
ATOM 700 N N . TYR A 1 92 ? 5.844 4.867 1.510 1.00 98.62 92 TYR A N 1
ATOM 701 C CA . TYR A 1 92 ? 5.510 4.391 0.171 1.00 98.62 92 TYR A CA 1
ATOM 702 C C . TYR A 1 92 ? 4.027 4.624 -0.151 1.00 98.62 92 TYR A C 1
ATOM 704 O O . TYR A 1 92 ? 3.711 5.234 -1.170 1.00 98.62 92 TYR A O 1
ATOM 712 N N . LEU A 1 93 ? 3.110 4.251 0.743 1.00 98.75 93 LEU A N 1
ATOM 713 C CA . LEU A 1 93 ? 1.673 4.452 0.524 1.00 98.75 93 LEU A CA 1
ATOM 714 C C . LEU A 1 93 ? 1.299 5.938 0.437 1.00 98.75 93 LEU A C 1
ATOM 716 O O . LEU A 1 93 ? 0.525 6.325 -0.434 1.00 98.75 93 LEU A O 1
ATOM 720 N N . GLU A 1 94 ? 1.918 6.802 1.242 1.00 98.31 94 GLU A N 1
ATOM 721 C CA . GLU A 1 94 ? 1.740 8.253 1.133 1.00 98.31 94 GLU A CA 1
ATOM 722 C C . GLU A 1 94 ? 2.166 8.802 -0.234 1.00 98.31 94 GLU A C 1
ATOM 724 O O . GLU A 1 94 ? 1.477 9.646 -0.808 1.00 98.31 94 GLU A O 1
ATOM 729 N N . ARG A 1 95 ? 3.313 8.356 -0.767 1.00 98.50 95 ARG A N 1
ATOM 730 C CA . ARG A 1 95 ? 3.765 8.758 -2.110 1.00 98.50 95 ARG A CA 1
ATOM 731 C C . ARG A 1 95 ? 2.784 8.292 -3.176 1.00 98.50 95 ARG A C 1
ATOM 733 O O . ARG A 1 95 ? 2.460 9.073 -4.062 1.00 98.50 95 ARG A O 1
ATOM 740 N N . SER A 1 96 ? 2.290 7.065 -3.049 1.00 98.56 96 SER A N 1
ATOM 741 C CA . SER A 1 96 ? 1.305 6.491 -3.963 1.00 98.56 96 SER A CA 1
ATOM 742 C C . SER A 1 96 ? -0.005 7.286 -3.999 1.00 98.56 96 SER A C 1
ATOM 744 O O . SER A 1 96 ? -0.467 7.675 -5.072 1.00 98.56 96 SER A O 1
ATOM 746 N N . LEU A 1 97 ? -0.559 7.604 -2.825 1.00 98.12 97 LEU A N 1
ATOM 747 C CA . LEU A 1 97 ? -1.770 8.415 -2.684 1.00 98.12 97 LEU A CA 1
ATOM 748 C C . LEU A 1 97 ? -1.577 9.821 -3.259 1.00 98.12 97 LEU A C 1
ATOM 750 O O . LEU A 1 97 ? -2.402 10.281 -4.046 1.00 98.12 97 LEU A O 1
ATOM 754 N N . ARG A 1 98 ? -0.453 10.485 -2.948 1.00 98.00 98 ARG A N 1
ATOM 755 C CA . ARG A 1 98 ? -0.125 11.804 -3.522 1.00 98.00 98 ARG A CA 1
ATOM 756 C C . ARG A 1 98 ? 0.038 11.769 -5.042 1.00 98.00 98 ARG A C 1
ATOM 758 O O . ARG A 1 98 ? -0.280 12.752 -5.700 1.00 98.00 98 ARG A O 1
ATOM 765 N N . ALA A 1 99 ? 0.524 10.658 -5.586 1.00 96.88 99 ALA A N 1
ATOM 766 C CA . ALA A 1 99 ? 0.662 10.440 -7.022 1.00 96.88 99 ALA A CA 1
ATOM 767 C C . ALA A 1 99 ? -0.655 10.027 -7.712 1.00 96.88 99 ALA A C 1
ATOM 769 O O . ALA A 1 99 ? -0.673 9.828 -8.925 1.00 96.88 99 ALA A O 1
ATOM 770 N N . GLY A 1 100 ? -1.764 9.919 -6.971 1.00 97.25 100 GLY A N 1
ATOM 771 C CA . GLY A 1 100 ? -3.090 9.677 -7.537 1.00 97.25 100 GLY A CA 1
ATOM 772 C C . GLY A 1 100 ? -3.343 8.223 -7.931 1.00 97.25 100 GLY A C 1
ATOM 773 O O . GLY A 1 100 ? -3.984 7.973 -8.955 1.00 97.25 100 GLY A O 1
ATOM 774 N N . ILE A 1 101 ? -2.845 7.259 -7.144 1.00 97.19 101 ILE A N 1
ATOM 775 C CA . ILE A 1 101 ? -3.202 5.845 -7.319 1.00 97.19 101 ILE A CA 1
ATOM 776 C C . ILE A 1 101 ? -4.727 5.675 -7.383 1.00 97.19 101 ILE A C 1
ATOM 778 O O . ILE A 1 101 ? -5.469 6.240 -6.583 1.00 97.19 101 ILE A O 1
ATOM 782 N N . LYS A 1 102 ? -5.198 4.888 -8.354 1.00 95.06 102 LYS A N 1
ATOM 783 C CA . LYS A 1 102 ? -6.634 4.656 -8.593 1.00 95.06 102 LYS A CA 1
ATOM 784 C C . LYS A 1 102 ? -7.172 3.389 -7.931 1.00 95.06 102 LYS A C 1
ATOM 786 O O . LYS A 1 102 ? -8.328 3.045 -8.132 1.00 95.06 102 LYS A O 1
ATOM 791 N N . ASN A 1 103 ? -6.332 2.678 -7.187 1.00 94.75 103 ASN A N 1
ATOM 792 C CA . ASN A 1 103 ? -6.729 1.467 -6.489 1.00 94.75 103 ASN A CA 1
ATOM 793 C C . ASN A 1 103 ? -7.638 1.836 -5.290 1.00 94.75 103 ASN A C 1
ATOM 795 O O . ASN A 1 103 ? -7.210 2.631 -4.444 1.00 94.75 103 ASN A O 1
ATOM 799 N N . PRO A 1 104 ? -8.870 1.300 -5.209 1.00 95.75 104 PRO A N 1
ATOM 800 C CA . PRO A 1 104 ? -9.812 1.660 -4.151 1.00 95.75 104 PRO A CA 1
ATOM 801 C C . PRO A 1 104 ? -9.328 1.237 -2.756 1.00 95.75 104 PRO A C 1
ATOM 803 O O . PRO A 1 104 ? -9.613 1.932 -1.781 1.00 95.75 104 PRO A O 1
ATOM 806 N N . GLU A 1 105 ? -8.519 0.179 -2.645 1.00 97.25 105 GLU A N 1
ATOM 807 C CA . GLU A 1 105 ? -7.928 -0.317 -1.395 1.00 97.25 105 GLU A CA 1
ATOM 808 C C . GLU A 1 105 ? -6.773 0.546 -0.856 1.00 97.25 105 GLU A C 1
ATOM 810 O O . GLU A 1 105 ? -6.268 0.282 0.237 1.00 97.25 105 GLU A O 1
ATOM 815 N N . ALA A 1 106 ? -6.338 1.598 -1.558 1.00 97.94 106 ALA A N 1
ATOM 816 C CA . ALA A 1 106 ? -5.203 2.420 -1.124 1.00 97.94 106 ALA A CA 1
ATOM 817 C C . ALA A 1 106 ? -5.365 2.982 0.297 1.00 97.94 106 ALA A C 1
ATOM 819 O O . ALA A 1 106 ? -4.438 2.898 1.106 1.00 97.94 106 ALA A O 1
ATOM 820 N N . MET A 1 107 ? -6.557 3.478 0.639 1.00 98.19 107 MET A N 1
ATOM 821 C CA . MET A 1 107 ? -6.837 3.980 1.989 1.00 98.19 107 MET A CA 1
ATOM 822 C C . MET A 1 107 ? -6.948 2.861 3.030 1.00 98.19 107 MET A C 1
ATOM 824 O O . MET A 1 107 ? -6.540 3.056 4.176 1.00 98.19 107 MET A O 1
ATOM 828 N N . PHE A 1 108 ? -7.409 1.669 2.638 1.00 98.69 108 PHE A N 1
ATOM 829 C CA . PHE A 1 108 ? -7.400 0.500 3.517 1.00 98.69 108 PHE A CA 1
ATOM 830 C C . PHE A 1 108 ? -5.971 0.137 3.929 1.00 98.69 108 PHE A C 1
ATOM 832 O O . PHE A 1 108 ? -5.661 0.055 5.119 1.00 98.69 108 PHE A O 1
ATOM 839 N N . PHE A 1 109 ? -5.073 -0.028 2.953 1.00 98.69 109 PHE A N 1
ATOM 840 C CA . PHE A 1 109 ? -3.684 -0.384 3.236 1.00 98.69 109 PHE A CA 1
ATOM 841 C C . PHE A 1 109 ? -2.940 0.726 3.978 1.00 98.69 109 PHE A C 1
ATOM 843 O O . PHE A 1 109 ? -2.073 0.434 4.802 1.00 98.69 109 PHE A O 1
ATOM 850 N N . MET A 1 110 ? -3.313 1.989 3.765 1.00 98.75 110 MET A N 1
ATOM 851 C CA . MET A 1 110 ? -2.806 3.102 4.561 1.00 98.75 110 MET A CA 1
ATOM 852 C C . MET A 1 110 ? -3.234 3.001 6.032 1.00 98.75 110 MET A C 1
ATOM 854 O O . MET A 1 110 ? -2.399 3.137 6.930 1.00 98.75 110 MET A O 1
ATOM 858 N N . GLY A 1 111 ? -4.503 2.675 6.293 1.00 98.50 111 GLY A N 1
ATOM 859 C CA . GLY A 1 111 ? -4.992 2.383 7.642 1.00 98.50 111 GLY A CA 1
ATOM 860 C C . GLY A 1 111 ? -4.258 1.207 8.287 1.00 98.50 111 GLY A C 1
ATOM 861 O O . GLY A 1 111 ? -3.874 1.278 9.456 1.00 98.50 111 GLY A O 1
ATOM 862 N N . LEU A 1 112 ? -3.972 0.159 7.512 1.00 98.44 112 LEU A N 1
ATOM 863 C CA . LEU A 1 112 ? -3.204 -1.000 7.969 1.00 98.44 112 LEU A CA 1
ATOM 864 C C . LEU A 1 112 ? -1.759 -0.640 8.314 1.00 98.44 112 LEU A C 1
ATOM 866 O O . LEU A 1 112 ? -1.255 -1.049 9.363 1.00 98.44 112 LEU A O 1
ATOM 870 N N . ALA A 1 113 ? -1.112 0.183 7.492 1.00 98.69 113 ALA A N 1
ATOM 871 C CA . ALA A 1 113 ? 0.214 0.704 7.783 1.00 98.69 113 ALA A CA 1
ATOM 872 C C . ALA A 1 113 ? 0.219 1.544 9.061 1.00 98.69 113 ALA A C 1
ATOM 874 O O . ALA A 1 113 ? 1.072 1.333 9.922 1.00 98.69 113 ALA A O 1
ATOM 875 N N . TYR A 1 114 ? -0.736 2.454 9.241 1.00 98.69 114 TYR A N 1
ATOM 876 C CA . TYR A 1 114 ? -0.830 3.233 10.472 1.00 98.69 114 TYR A CA 1
ATOM 877 C C . TYR A 1 114 ? -1.088 2.368 11.705 1.00 98.69 114 TYR A C 1
ATOM 879 O O . TYR A 1 114 ? -0.418 2.559 12.721 1.00 98.69 114 TYR A O 1
ATOM 887 N N . HIS A 1 115 ? -1.968 1.372 11.602 1.00 98.38 115 HIS A N 1
ATOM 888 C CA . HIS A 1 115 ? -2.276 0.462 12.701 1.00 98.38 115 HIS A CA 1
ATOM 889 C C . HIS A 1 115 ? -1.039 -0.338 13.133 1.00 98.38 115 HIS A C 1
ATOM 891 O O . HIS A 1 115 ? -0.683 -0.336 14.309 1.00 98.38 115 HIS A O 1
ATOM 897 N N . HIS A 1 116 ? -0.305 -0.935 12.188 1.00 97.44 116 HIS A N 1
ATOM 898 C CA . HIS A 1 116 ? 0.936 -1.658 12.492 1.00 97.44 116 HIS A CA 1
ATOM 899 C C . HIS A 1 116 ? 2.033 -0.795 13.125 1.00 97.44 116 HIS A C 1
ATOM 901 O O . HIS A 1 116 ? 2.953 -1.328 13.740 1.00 97.44 116 HIS A O 1
ATOM 907 N N . ASN A 1 117 ? 1.943 0.522 12.963 1.00 97.50 117 ASN A N 1
ATOM 908 C CA . ASN A 1 117 ? 2.879 1.490 13.517 1.00 97.50 117 ASN A CA 1
ATOM 909 C C . ASN A 1 117 ? 2.310 2.230 14.740 1.00 97.50 117 ASN A C 1
ATOM 911 O O . ASN A 1 117 ? 2.837 3.281 15.101 1.00 97.50 117 ASN A O 1
ATOM 915 N N . LEU A 1 118 ? 1.243 1.701 15.357 1.00 97.31 118 LEU A N 1
ATOM 916 C CA . LEU A 1 118 ? 0.574 2.244 16.549 1.00 97.31 118 LEU A CA 1
ATOM 917 C C . LEU A 1 118 ? 0.083 3.693 16.394 1.00 97.31 118 LEU A C 1
ATOM 919 O O . LEU A 1 118 ? -0.141 4.401 17.372 1.00 97.31 118 LEU A O 1
ATOM 923 N N . LYS A 1 119 ? -0.131 4.146 15.155 1.00 98.19 119 LYS A N 1
ATOM 924 C CA . LYS A 1 119 ? -0.718 5.455 14.849 1.00 98.19 119 LYS A CA 1
ATOM 925 C C . LYS A 1 119 ? -2.241 5.327 14.785 1.00 98.19 119 LYS A C 1
ATOM 927 O O . LYS A 1 119 ? -2.830 5.445 13.713 1.00 98.19 119 LYS A O 1
ATOM 932 N N . LEU A 1 120 ? -2.861 5.010 15.921 1.00 98.12 120 LEU A N 1
ATOM 933 C CA . LEU A 1 120 ? -4.248 4.527 15.989 1.00 98.12 120 LEU A CA 1
ATOM 934 C C . LEU A 1 120 ? -5.276 5.534 15.453 1.00 98.12 120 LEU A C 1
ATOM 936 O O . LEU A 1 120 ? -6.154 5.161 14.680 1.00 98.12 120 LEU A O 1
ATOM 940 N N . GLU A 1 121 ? -5.125 6.817 15.776 1.00 98.06 121 GLU A N 1
ATOM 941 C CA . GLU A 1 121 ? -6.018 7.888 15.306 1.00 98.06 121 GLU A CA 1
ATOM 942 C C . GLU A 1 121 ? -6.002 8.008 13.774 1.00 98.06 121 GLU A C 1
ATOM 944 O O . GLU A 1 121 ? -7.047 8.066 13.124 1.00 98.06 121 GLU A O 1
ATOM 949 N N . LEU A 1 122 ? -4.802 7.970 13.184 1.00 98.44 122 LEU A N 1
ATOM 950 C CA . LEU A 1 122 ? -4.613 8.006 11.734 1.00 98.44 122 LEU A CA 1
ATOM 951 C C . LEU A 1 122 ? -5.118 6.723 11.067 1.00 98.44 122 LEU A C 1
ATOM 953 O O . LEU A 1 122 ? -5.708 6.783 9.990 1.00 98.44 122 LEU A O 1
ATOM 957 N N . ALA A 1 123 ? -4.931 5.569 11.712 1.00 98.69 123 ALA A N 1
ATOM 958 C CA . ALA A 1 123 ? -5.472 4.302 11.235 1.00 98.69 123 ALA A CA 1
ATOM 959 C C . ALA A 1 123 ? -7.002 4.341 11.176 1.00 98.69 123 ALA A C 1
ATOM 961 O O . ALA A 1 123 ? -7.587 4.000 10.150 1.00 98.69 123 ALA A O 1
ATOM 962 N N . GLN A 1 124 ? -7.649 4.811 12.247 1.00 98.44 124 GLN A N 1
ATOM 963 C CA . GLN A 1 124 ? -9.099 4.964 12.300 1.00 98.44 124 GLN A CA 1
ATOM 964 C C . GLN A 1 124 ? -9.600 5.916 11.211 1.00 98.44 124 GLN A C 1
ATOM 966 O O . GLN A 1 124 ? -10.564 5.581 10.525 1.00 98.44 124 GLN A O 1
ATOM 971 N N . ALA A 1 125 ? -8.950 7.068 11.024 1.00 98.38 125 ALA A N 1
ATOM 972 C CA . ALA A 1 125 ? -9.321 8.025 9.984 1.00 98.38 125 ALA A CA 1
ATOM 973 C C . ALA A 1 125 ? -9.229 7.409 8.577 1.00 98.38 125 ALA A C 1
ATOM 975 O O . ALA A 1 125 ? -10.191 7.477 7.813 1.00 98.38 125 ALA A O 1
ATOM 976 N N . ALA A 1 126 ? -8.117 6.739 8.263 1.00 98.44 126 ALA A N 1
ATOM 977 C CA . ALA A 1 126 ? -7.909 6.109 6.961 1.00 98.44 126 ALA A CA 1
ATOM 978 C C . ALA A 1 126 ? -8.913 4.978 6.681 1.00 98.44 126 ALA A C 1
ATOM 980 O O . ALA A 1 126 ? -9.466 4.890 5.584 1.00 98.44 126 ALA A O 1
ATOM 981 N N . TYR A 1 127 ? -9.209 4.144 7.681 1.00 98.56 127 TYR A N 1
ATOM 982 C CA . TYR A 1 127 ? -10.226 3.102 7.552 1.00 98.56 127 TYR A CA 1
ATOM 983 C C . TYR A 1 127 ? -11.640 3.667 7.390 1.00 98.56 127 TYR A C 1
ATOM 985 O O . TYR A 1 127 ? -12.421 3.108 6.625 1.00 98.56 127 TYR A O 1
ATOM 993 N N . GLN A 1 128 ? -11.983 4.768 8.067 1.00 97.94 128 GLN A N 1
ATOM 994 C CA . GLN A 1 128 ? -13.280 5.427 7.878 1.00 97.94 128 GLN A CA 1
ATOM 995 C C . GLN A 1 128 ? -13.410 6.042 6.485 1.00 97.94 128 GLN A C 1
ATOM 997 O O . GLN A 1 128 ? -14.464 5.935 5.865 1.00 97.94 128 GLN A O 1
ATOM 1002 N N . GLU A 1 129 ? -12.340 6.642 5.960 1.00 97.50 129 GLU A N 1
ATOM 1003 C CA . GLU A 1 129 ? -12.331 7.129 4.581 1.00 97.50 129 GLU A CA 1
ATOM 1004 C C . GLU A 1 129 ? -12.537 5.981 3.583 1.00 97.50 129 GLU A C 1
ATOM 1006 O O . GLU A 1 129 ? -13.357 6.098 2.673 1.00 97.50 129 GLU A O 1
ATOM 1011 N N . TYR A 1 130 ? -11.849 4.852 3.781 1.00 98.06 130 TYR A N 1
ATOM 1012 C CA . TYR A 1 130 ? -12.039 3.661 2.953 1.00 98.06 130 TYR A CA 1
ATOM 1013 C C . TYR A 1 130 ? -13.459 3.087 3.058 1.00 98.06 130 TYR A C 1
ATOM 1015 O O . TYR A 1 130 ? -14.051 2.733 2.044 1.00 98.06 130 TYR A O 1
ATOM 1023 N N . LYS A 1 131 ? -14.041 3.047 4.262 1.00 97.56 131 LYS A N 1
ATOM 1024 C CA . LYS A 1 131 ? -15.407 2.552 4.499 1.00 97.56 131 LYS A CA 1
ATOM 1025 C C . LYS A 1 131 ? -16.471 3.306 3.689 1.00 97.56 131 LYS A C 1
ATOM 1027 O O . LYS A 1 131 ? -17.507 2.732 3.377 1.00 97.56 131 LYS A O 1
ATOM 1032 N N . ASN A 1 132 ? -16.221 4.569 3.346 1.00 96.12 132 ASN A N 1
ATOM 1033 C CA . ASN A 1 132 ? -17.146 5.394 2.566 1.00 96.12 132 ASN A CA 1
ATOM 1034 C C . ASN A 1 132 ? -17.042 5.171 1.042 1.00 96.12 132 ASN A C 1
ATOM 1036 O O . ASN A 1 132 ? -17.701 5.882 0.284 1.00 96.12 132 ASN A O 1
ATOM 1040 N N . LYS A 1 133 ? -16.197 4.243 0.570 1.00 94.12 133 LYS A N 1
ATOM 1041 C CA . LYS A 1 133 ? -16.086 3.891 -0.853 1.00 94.12 133 LYS A CA 1
ATOM 1042 C C . LYS A 1 133 ? -17.269 3.027 -1.302 1.00 94.12 133 LYS A C 1
ATOM 1044 O O . LYS A 1 133 ? -17.800 2.239 -0.528 1.00 94.12 133 LYS A O 1
ATOM 1049 N N . GLU A 1 134 ? -17.647 3.165 -2.572 1.00 92.19 134 GLU A N 1
ATOM 1050 C CA . GLU A 1 134 ? -18.713 2.360 -3.194 1.00 92.19 134 GLU A CA 1
ATOM 1051 C C . GLU A 1 134 ? -18.259 0.924 -3.494 1.00 92.19 134 GLU A C 1
ATOM 1053 O O . GLU A 1 134 ? -19.063 -0.005 -3.467 1.00 92.19 134 GLU A O 1
ATOM 1058 N N . GLU A 1 135 ? -16.963 0.743 -3.754 1.00 92.88 135 GLU A N 1
ATOM 1059 C CA . GLU A 1 135 ? -16.345 -0.533 -4.101 1.00 92.88 135 GLU A CA 1
ATOM 1060 C C . GLU A 1 135 ? -15.002 -0.719 -3.385 1.00 92.88 135 GLU A C 1
ATOM 1062 O O . GLU A 1 135 ? -14.337 0.246 -2.992 1.00 92.88 135 GLU A O 1
ATOM 1067 N N . GLY A 1 136 ? -14.608 -1.979 -3.223 1.00 94.19 136 GLY A N 1
ATOM 1068 C CA . GLY A 1 136 ? -13.328 -2.366 -2.650 1.00 94.19 136 GLY A CA 1
ATOM 1069 C C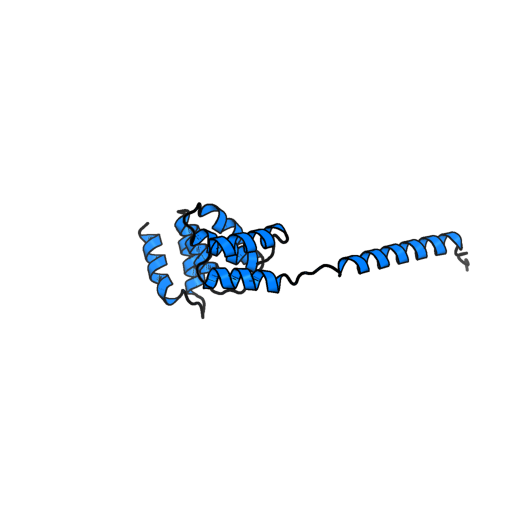 . GLY A 1 136 ? -13.396 -3.742 -1.999 1.00 94.19 136 GLY A C 1
ATOM 1070 O O . GLY A 1 136 ? -14.328 -4.043 -1.252 1.00 94.19 136 GLY A O 1
ATOM 1071 N N . GLU A 1 137 ? -12.393 -4.574 -2.257 1.00 95.38 137 GLU A N 1
ATOM 1072 C CA . GLU A 1 137 ? -12.388 -5.973 -1.801 1.00 95.38 137 GLU A CA 1
ATOM 1073 C C . GLU A 1 137 ? -12.394 -6.088 -0.266 1.00 95.38 137 GLU A C 1
ATOM 1075 O O . GLU A 1 137 ? -13.010 -6.988 0.306 1.00 95.38 137 GLU A O 1
ATOM 1080 N N . MET A 1 138 ? -11.773 -5.125 0.418 1.00 96.56 138 MET A N 1
ATOM 1081 C CA . MET A 1 138 ? -11.617 -5.119 1.875 1.00 96.56 138 MET A CA 1
ATOM 1082 C C . MET A 1 138 ? -12.810 -4.504 2.623 1.00 96.56 138 MET A C 1
ATOM 1084 O O . MET A 1 138 ? -12.804 -4.477 3.857 1.00 96.56 138 MET A O 1
ATOM 1088 N N . LEU A 1 139 ? -13.851 -4.019 1.928 1.00 96.94 139 LEU A N 1
ATOM 1089 C CA . LEU A 1 139 ? -15.041 -3.439 2.572 1.00 96.94 139 LEU A CA 1
ATOM 1090 C C . LEU A 1 139 ? -15.746 -4.449 3.487 1.00 96.94 139 LEU A C 1
ATOM 1092 O O . LEU A 1 139 ? -16.210 -4.080 4.562 1.00 96.94 139 LEU A O 1
ATOM 1096 N N . GLY A 1 140 ? -15.765 -5.733 3.116 1.00 96.19 140 GLY A N 1
ATOM 1097 C CA . GLY A 1 140 ? -16.361 -6.788 3.944 1.00 96.19 140 GLY A CA 1
ATOM 1098 C C . GLY A 1 140 ? -15.653 -6.996 5.289 1.00 96.19 140 GLY A C 1
ATOM 1099 O O . GLY A 1 140 ? -16.257 -7.489 6.239 1.00 96.19 140 GLY A O 1
ATOM 1100 N N . GLU A 1 141 ? -14.387 -6.588 5.400 1.00 95.38 141 GLU A N 1
ATOM 1101 C CA . GLU A 1 141 ? -13.579 -6.761 6.608 1.00 95.38 141 GLU A CA 1
ATOM 1102 C C . GLU A 1 141 ? -13.373 -5.457 7.395 1.00 95.38 141 GLU A C 1
ATOM 1104 O O . GLU A 1 141 ? -12.830 -5.485 8.504 1.00 95.38 141 GLU A O 1
ATOM 1109 N N . ILE A 1 142 ? -13.806 -4.307 6.863 1.00 97.69 142 ILE A N 1
ATOM 1110 C CA . ILE A 1 142 ? -13.432 -2.988 7.394 1.00 97.69 142 ILE A CA 1
ATOM 1111 C C . ILE A 1 142 ? -13.852 -2.776 8.852 1.00 97.69 142 ILE A C 1
ATOM 1113 O O . ILE A 1 142 ? -13.085 -2.231 9.647 1.00 97.69 142 ILE A O 1
ATOM 1117 N N . GLU A 1 143 ? -15.030 -3.269 9.241 1.00 97.38 143 GLU A N 1
ATOM 1118 C CA . GLU A 1 143 ? -15.537 -3.137 10.612 1.00 97.38 143 GLU A CA 1
ATOM 1119 C C . GLU A 1 143 ? -14.675 -3.893 11.624 1.00 97.38 143 GLU A C 1
ATOM 1121 O O . GLU A 1 143 ? -14.417 -3.395 12.721 1.00 97.38 143 GLU A O 1
ATOM 1126 N N . ARG A 1 144 ? -14.155 -5.067 11.242 1.00 97.38 144 ARG A N 1
ATOM 1127 C CA . ARG A 1 144 ? -13.228 -5.839 12.080 1.00 97.38 144 ARG A CA 1
ATOM 1128 C C . ARG A 1 144 ? -11.953 -5.038 12.332 1.00 97.38 144 ARG A C 1
ATOM 1130 O O . ARG A 1 144 ? -11.486 -4.964 13.465 1.00 97.38 144 ARG A O 1
ATOM 1137 N N . HIS A 1 145 ? -11.403 -4.404 11.297 1.00 97.75 145 HIS A N 1
ATOM 1138 C CA . HIS A 1 145 ? -10.200 -3.581 11.432 1.00 97.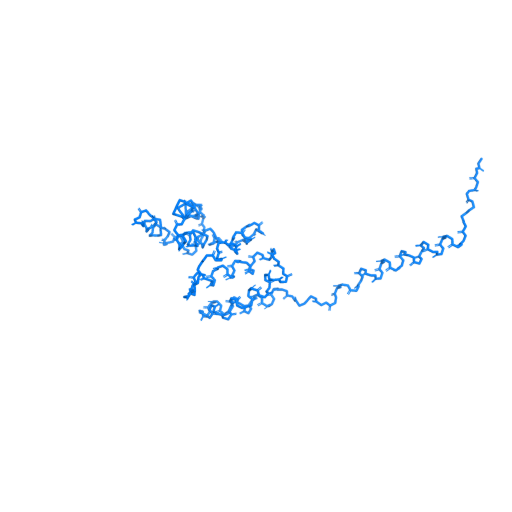75 145 HIS A CA 1
ATOM 1139 C C . HIS A 1 145 ? -10.442 -2.330 12.286 1.00 97.75 145 HIS A C 1
ATOM 1141 O O . HIS A 1 145 ? -9.626 -2.028 13.157 1.00 97.75 145 HIS A O 1
ATOM 1147 N N . LEU A 1 146 ? -11.578 -1.649 12.106 1.00 97.38 146 LEU A N 1
ATOM 1148 C CA . LEU A 1 146 ? -11.972 -0.508 12.939 1.00 97.38 146 LEU A CA 1
ATOM 1149 C C . LEU A 1 146 ? -12.161 -0.896 14.410 1.00 97.38 146 LEU A C 1
ATOM 1151 O O . LEU A 1 146 ? -11.760 -0.142 15.295 1.00 97.38 146 LEU A O 1
ATOM 1155 N N . MET A 1 147 ? -12.750 -2.061 14.684 1.00 96.94 147 MET A N 1
ATOM 1156 C CA . MET A 1 147 ? -12.890 -2.581 16.045 1.00 96.94 147 MET A CA 1
ATOM 1157 C C . MET A 1 147 ? -11.526 -2.896 16.666 1.00 96.94 147 MET A C 1
ATOM 1159 O O . MET A 1 147 ? -11.275 -2.509 17.803 1.00 96.94 147 MET A O 1
ATOM 1163 N N . ASN A 1 148 ? -10.627 -3.529 15.910 1.00 96.81 148 ASN A N 1
ATOM 1164 C CA . ASN A 1 148 ? -9.283 -3.843 16.390 1.00 96.81 148 ASN A CA 1
ATOM 1165 C C . ASN A 1 148 ? -8.497 -2.580 16.762 1.00 96.81 148 ASN A C 1
ATOM 1167 O O . ASN A 1 148 ? -7.855 -2.571 17.802 1.00 96.81 148 ASN A O 1
ATOM 1171 N N . VAL A 1 149 ? -8.591 -1.504 15.968 1.00 96.94 149 VAL A N 1
ATOM 1172 C CA . VAL A 1 149 ? -7.938 -0.220 16.292 1.00 96.94 149 VAL A CA 1
ATOM 1173 C C . VAL A 1 149 ? -8.477 0.389 17.587 1.00 96.94 149 VAL A C 1
ATOM 1175 O O . VAL A 1 149 ? -7.707 0.958 18.348 1.00 96.94 149 VAL A O 1
ATOM 1178 N N . LYS A 1 150 ? -9.784 0.272 17.858 1.00 94.19 150 LYS A N 1
ATOM 1179 C CA . LYS A 1 150 ? -10.400 0.797 19.092 1.00 94.19 150 LYS A CA 1
ATOM 1180 C C . LYS A 1 150 ? -10.008 0.017 20.349 1.00 94.19 150 LYS A C 1
ATOM 1182 O O . LYS A 1 150 ? -10.112 0.561 21.443 1.00 94.19 150 LYS A O 1
ATOM 1187 N N . ASN A 1 151 ? -9.631 -1.248 20.184 1.00 93.44 151 ASN A N 1
ATOM 1188 C CA . ASN A 1 151 ? -9.294 -2.159 21.275 1.00 93.44 151 ASN A CA 1
ATOM 1189 C C . ASN A 1 151 ? -7.775 -2.306 21.493 1.00 93.44 151 ASN A C 1
ATOM 1191 O O . ASN A 1 151 ? -7.381 -3.054 22.388 1.00 93.44 151 ASN A O 1
ATOM 1195 N N . ALA A 1 152 ? -6.952 -1.674 20.649 1.00 88.69 152 ALA A N 1
ATOM 1196 C CA . ALA A 1 152 ? -5.489 -1.679 20.721 1.00 88.69 152 ALA A CA 1
ATOM 1197 C C . ALA A 1 152 ? -4.974 -0.638 21.723 1.00 88.69 152 ALA A C 1
ATOM 1199 O O . ALA A 1 152 ? -3.978 -0.955 22.411 1.00 88.69 152 ALA A O 1
#

pLDDT: mean 88.54, std 15.9, range [43.28, 98.75]

Sequence (152 aa):
MKRTELNLPTIK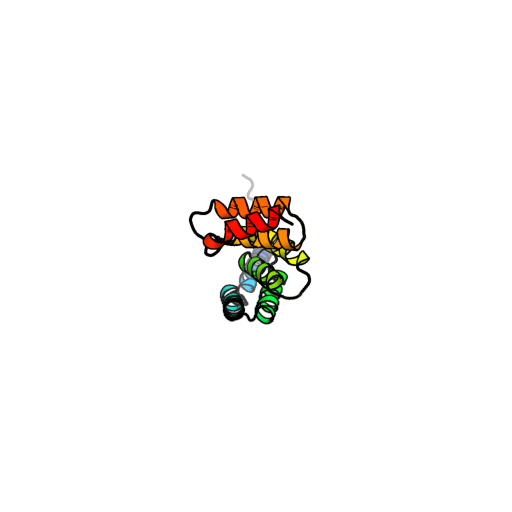STILRNVALSVLMLCTSGLTYSQSDILKIADDHMRNGNYNAALKIYMRVAVKDSLDAVANYGAGVCILYLAMDKRPAIQYLERSLRAGIKNPEAMFFMGLAYHHNLKLELAQAAYQEYKNKEEGEMLGEIERHLMNVKNA

Radius of gyration: 24.37 Å; chains: 1; bounding box: 47×69×64 Å

Secondary structure (DSSP, 8-state):
-------HHHHHHHHHHHHHHHHHHHTTSS----HHHHHHHHHHHHHTT-HHHHHHHHHHHHHH-TT-HHHHHHHHHHHHHSSS--HHHHHHHHHHHHTT---TTHHHHHHHHHHHTT-HHHHHHHHHHHHT-S--GGGGGHHHHHHHHHH-